Protein AF-T0Z7V3-F1 (afdb_monomer_lite)

Structure (mmCIF, N/CA/C/O backbone):
data_AF-T0Z7V3-F1
#
_entry.id   AF-T0Z7V3-F1
#
loop_
_atom_site.group_PDB
_atom_site.id
_atom_site.type_symbol
_atom_site.label_atom_id
_atom_site.label_alt_id
_atom_site.label_comp_id
_atom_site.label_asym_id
_atom_site.label_entity_id
_atom_site.label_seq_id
_atom_site.pdbx_PDB_ins_code
_atom_site.Cartn_x
_atom_site.Cartn_y
_atom_site.Cartn_z
_atom_site.occupancy
_atom_site.B_iso_or_equiv
_atom_site.auth_seq_id
_atom_site.auth_comp_id
_atom_site.auth_asym_id
_atom_site.auth_atom_id
_atom_site.pdbx_PDB_model_num
ATOM 1 N N . MET A 1 1 ? -11.007 -6.425 2.411 1.00 92.06 1 MET A N 1
ATOM 2 C CA . MET A 1 1 ? -9.749 -6.629 1.661 1.00 92.06 1 MET A CA 1
ATOM 3 C C . MET A 1 1 ? -9.746 -5.624 0.528 1.00 92.06 1 MET A C 1
ATOM 5 O O . MET A 1 1 ? -10.830 -5.329 0.039 1.00 92.06 1 MET A O 1
ATOM 9 N N . ALA A 1 2 ? -8.580 -5.107 0.157 1.00 97.38 2 ALA A N 1
ATOM 10 C CA . ALA A 1 2 ? -8.394 -4.330 -1.065 1.00 97.38 2 ALA A CA 1
ATOM 11 C C . ALA A 1 2 ? -7.627 -5.169 -2.093 1.00 97.38 2 ALA A C 1
ATOM 13 O O . ALA A 1 2 ? -6.862 -6.061 -1.714 1.00 97.38 2 ALA A O 1
ATOM 14 N N . VAL A 1 3 ? -7.849 -4.884 -3.370 1.00 98.25 3 VAL A N 1
ATOM 15 C CA . VAL A 1 3 ? -7.054 -5.419 -4.474 1.00 98.25 3 VAL A CA 1
ATOM 16 C C . VAL A 1 3 ? -6.371 -4.217 -5.111 1.00 98.25 3 VAL A C 1
ATOM 18 O O . VAL A 1 3 ? -7.070 -3.309 -5.554 1.00 98.25 3 VAL A O 1
ATOM 21 N N . ASP A 1 4 ? -5.039 -4.206 -5.072 1.00 98.38 4 ASP A N 1
ATOM 22 C CA . ASP A 1 4 ? -4.162 -3.088 -5.444 1.00 98.38 4 ASP A CA 1
ATOM 23 C C . ASP A 1 4 ? -4.348 -1.808 -4.590 1.00 98.38 4 ASP A C 1
ATOM 25 O O . ASP A 1 4 ? -5.206 -1.748 -3.699 1.00 98.38 4 ASP A O 1
ATOM 29 N N . SER A 1 5 ? -3.476 -0.804 -4.771 1.00 96.12 5 SER A N 1
ATOM 30 C CA . SER A 1 5 ? -3.382 0.357 -3.862 1.00 96.12 5 SER A CA 1
ATOM 31 C C . SER A 1 5 ? -3.185 1.742 -4.499 1.00 96.12 5 SER A C 1
ATOM 33 O O . SER A 1 5 ? -3.134 2.723 -3.757 1.00 96.12 5 SER A O 1
ATOM 35 N N . MET A 1 6 ? -3.214 1.845 -5.835 1.00 97.69 6 MET A N 1
ATOM 36 C CA . MET A 1 6 ? -3.037 3.064 -6.655 1.00 97.69 6 MET A CA 1
ATOM 37 C C . MET A 1 6 ? -1.585 3.534 -6.820 1.00 97.69 6 MET A C 1
ATOM 39 O O . MET A 1 6 ? -0.708 3.221 -6.020 1.00 97.69 6 MET A O 1
ATOM 43 N N . MET A 1 7 ? -1.337 4.333 -7.865 1.00 96.50 7 MET A N 1
ATOM 44 C CA . MET A 1 7 ? -0.016 4.900 -8.162 1.00 96.50 7 MET A CA 1
ATOM 45 C C . MET A 1 7 ? 0.327 6.115 -7.291 1.00 96.50 7 MET A C 1
ATOM 47 O O . MET A 1 7 ? 1.461 6.248 -6.830 1.00 96.50 7 MET A O 1
ATOM 51 N N . THR A 1 8 ? -0.628 7.037 -7.129 1.00 97.25 8 THR A N 1
ATOM 52 C CA . THR A 1 8 ? -0.384 8.362 -6.545 1.00 97.25 8 THR A CA 1
ATOM 53 C C . THR A 1 8 ? -0.828 8.433 -5.086 1.00 97.25 8 THR A C 1
ATOM 55 O O . THR A 1 8 ? -1.769 7.760 -4.662 1.00 97.25 8 THR A O 1
ATOM 58 N N . VAL A 1 9 ? -0.185 9.312 -4.311 1.00 97.94 9 VAL A N 1
ATOM 59 C CA . VAL A 1 9 ? -0.541 9.567 -2.904 1.00 97.94 9 VAL A CA 1
ATOM 60 C C . VAL A 1 9 ? -1.987 10.053 -2.766 1.00 97.94 9 VAL A C 1
ATOM 62 O O . VAL A 1 9 ? -2.703 9.620 -1.863 1.00 97.94 9 VAL A O 1
ATOM 65 N N . SER A 1 10 ? -2.443 10.945 -3.651 1.00 98.31 10 SER A N 1
ATOM 66 C CA . SER A 1 10 ? -3.810 11.476 -3.610 1.00 98.31 10 SER A CA 1
ATOM 67 C C . SER A 1 10 ? -4.854 10.388 -3.840 1.00 98.31 10 SER A C 1
ATOM 69 O O . SER A 1 10 ? -5.832 10.326 -3.088 1.00 98.31 10 SER A O 1
ATOM 71 N N . ASP A 1 11 ? -4.621 9.506 -4.813 1.00 98.44 11 ASP A N 1
ATOM 72 C CA . ASP A 1 11 ? -5.553 8.425 -5.139 1.00 98.44 11 ASP A CA 1
ATOM 73 C C . ASP A 1 11 ? -5.560 7.349 -4.054 1.00 98.44 11 ASP A C 1
ATOM 75 O O . ASP A 1 11 ? -6.624 6.873 -3.661 1.00 98.44 11 ASP A O 1
ATOM 79 N N . ALA A 1 12 ? -4.396 7.015 -3.492 1.00 98.44 12 ALA A N 1
ATOM 80 C CA . ALA A 1 12 ? -4.296 6.067 -2.388 1.00 98.44 12 ALA A CA 1
ATOM 81 C C . ALA A 1 12 ? -5.024 6.567 -1.125 1.00 98.44 12 ALA A C 1
ATOM 83 O O . ALA A 1 12 ? -5.726 5.804 -0.458 1.00 98.44 12 ALA A O 1
ATOM 84 N N . ARG A 1 13 ? -4.939 7.871 -0.822 1.00 98.44 13 ARG A N 1
ATOM 85 C CA . ARG A 1 13 ? -5.699 8.495 0.277 1.00 98.44 13 ARG A CA 1
ATOM 86 C C . ARG A 1 13 ? -7.202 8.513 0.016 1.00 98.44 13 ARG A C 1
ATOM 88 O O . ARG A 1 13 ? -7.986 8.364 0.952 1.00 98.44 13 ARG A O 1
ATOM 95 N N . GLU A 1 14 ? -7.624 8.698 -1.231 1.00 98.56 14 GLU A N 1
ATOM 96 C CA . GLU A 1 14 ? -9.035 8.577 -1.607 1.00 98.56 14 GLU A CA 1
ATOM 97 C C . GLU A 1 14 ? -9.528 7.133 -1.475 1.00 98.56 14 GLU A C 1
ATOM 99 O O . GLU A 1 14 ? -10.578 6.895 -0.875 1.00 98.56 14 GLU A O 1
ATOM 104 N N . LEU A 1 15 ? -8.744 6.157 -1.936 1.00 98.12 15 LEU A N 1
ATOM 105 C CA . LEU A 1 15 ? -9.032 4.738 -1.744 1.00 98.12 15 LEU A CA 1
ATOM 106 C C . LEU A 1 15 ? -9.147 4.389 -0.255 1.00 98.12 15 LEU A C 1
ATOM 108 O O . LEU A 1 15 ? -10.083 3.693 0.136 1.00 98.12 15 LEU A O 1
ATOM 112 N N . ARG A 1 16 ? -8.252 4.918 0.587 1.00 98.06 16 ARG A N 1
ATOM 113 C CA . ARG A 1 16 ? -8.313 4.769 2.044 1.00 98.06 16 ARG A CA 1
ATOM 114 C C . ARG A 1 16 ? -9.637 5.274 2.617 1.00 98.06 16 ARG A C 1
ATOM 116 O O . ARG A 1 16 ? -10.300 4.538 3.346 1.00 98.06 16 ARG A O 1
ATOM 123 N N . ARG A 1 17 ? -10.051 6.496 2.260 1.00 98.25 17 ARG A N 1
ATOM 124 C CA . ARG A 1 17 ? -11.336 7.069 2.702 1.00 98.25 17 ARG A CA 1
ATOM 125 C C . ARG A 1 17 ? -12.520 6.203 2.274 1.00 98.25 17 ARG A C 1
ATOM 127 O O . ARG A 1 17 ? -13.418 5.955 3.074 1.00 98.25 17 ARG A O 1
ATOM 134 N N . ARG A 1 18 ? -12.509 5.704 1.033 1.00 97.75 18 ARG A N 1
ATOM 135 C CA . ARG A 1 18 ? -13.553 4.802 0.520 1.00 97.75 18 ARG A CA 1
ATOM 136 C C . ARG A 1 18 ? -13.575 3.470 1.259 1.00 97.75 18 ARG A C 1
ATOM 138 O O . ARG A 1 18 ? -14.654 2.984 1.579 1.00 97.75 18 ARG A O 1
ATOM 145 N N . ALA A 1 19 ? -12.411 2.897 1.556 1.00 97.00 19 ALA A N 1
ATOM 146 C CA . ALA A 1 19 ? -12.304 1.665 2.329 1.00 97.00 19 ALA A CA 1
ATOM 147 C C . ALA A 1 19 ? -12.866 1.838 3.751 1.00 97.00 19 ALA A C 1
ATOM 149 O O . ALA A 1 19 ? -13.603 0.970 4.216 1.00 97.00 19 ALA A O 1
ATOM 150 N N . ASP A 1 20 ? -12.593 2.971 4.403 1.00 97.31 20 ASP A N 1
ATOM 151 C CA . ASP A 1 20 ? -13.154 3.291 5.722 1.00 97.31 20 ASP A CA 1
ATOM 152 C C . ASP A 1 20 ? -14.677 3.472 5.675 1.00 97.31 20 ASP A C 1
ATOM 154 O O . ASP A 1 20 ? -15.388 2.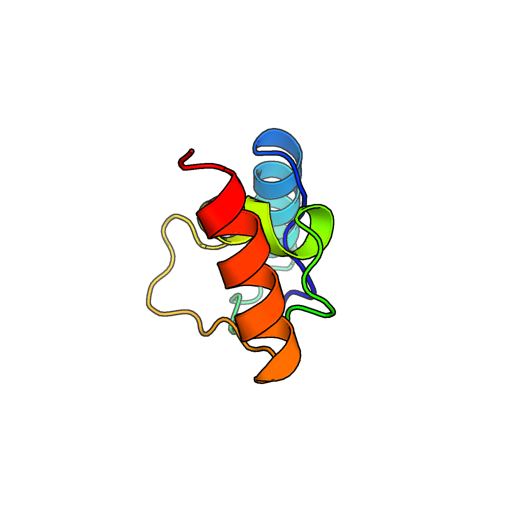968 6.546 1.00 97.31 20 ASP A O 1
ATOM 158 N N . ALA A 1 21 ? -15.199 4.109 4.621 1.00 98.12 21 ALA A N 1
ATOM 159 C CA . ALA A 1 21 ? -16.634 4.320 4.429 1.00 98.12 21 ALA A CA 1
ATOM 160 C C . ALA A 1 21 ? -17.442 3.017 4.259 1.00 98.12 21 ALA A C 1
ATOM 162 O O . ALA A 1 21 ? -18.644 3.006 4.511 1.00 98.12 21 ALA A O 1
ATOM 163 N N . VAL A 1 22 ? -16.801 1.900 3.887 1.00 97.38 22 VAL A N 1
ATOM 164 C CA . VAL A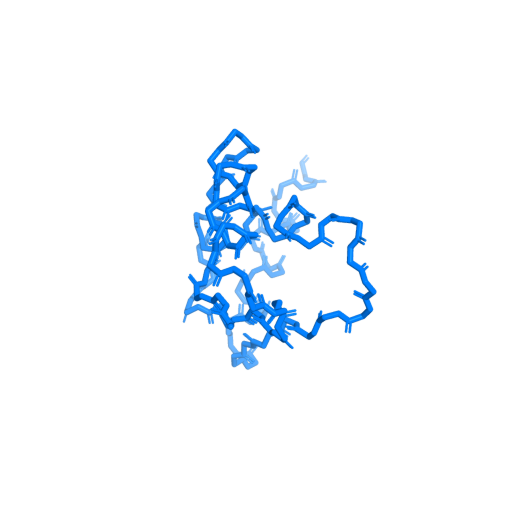 1 22 ? -17.445 0.570 3.855 1.00 97.38 22 VAL A CA 1
ATOM 165 C C . VAL A 1 22 ? -17.812 0.079 5.266 1.00 97.38 22 VAL A C 1
ATOM 167 O O . VAL A 1 22 ? -18.637 -0.825 5.407 1.00 97.38 22 VAL A O 1
ATOM 170 N N . GLY A 1 23 ? -17.212 0.641 6.323 1.00 96.81 23 GLY A N 1
ATOM 171 C CA . GLY A 1 23 ? -17.510 0.277 7.712 1.00 96.81 23 GLY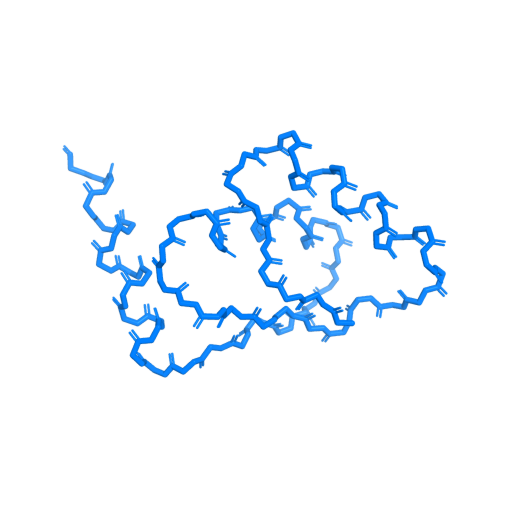 A CA 1
ATOM 172 C C . GLY A 1 23 ? -17.030 -1.125 8.101 1.00 96.81 23 GLY A C 1
ATOM 173 O O . GLY A 1 23 ? -17.518 -1.709 9.067 1.00 96.81 23 GLY A O 1
ATOM 174 N N . LYS A 1 24 ? -16.085 -1.695 7.341 1.00 96.31 24 LYS A N 1
ATOM 175 C CA . LYS A 1 24 ? -15.483 -3.008 7.606 1.00 96.31 24 LYS A CA 1
ATOM 176 C C . LYS A 1 24 ? -13.967 -2.877 7.719 1.00 96.31 24 LYS A C 1
ATOM 178 O O . LYS A 1 24 ? -13.364 -2.155 6.930 1.00 96.31 24 LYS A O 1
ATOM 183 N N . PRO A 1 25 ? -13.319 -3.619 8.632 1.00 95.62 25 PRO A N 1
ATOM 184 C CA . PRO A 1 25 ? -11.873 -3.548 8.782 1.00 95.62 25 PRO A CA 1
ATOM 185 C C . PRO A 1 25 ? -11.150 -4.022 7.512 1.00 95.62 25 PRO A C 1
ATOM 187 O O . PRO A 1 25 ? -11.478 -5.066 6.935 1.00 95.62 25 PRO A O 1
ATOM 190 N N . LEU A 1 26 ? -10.104 -3.298 7.109 1.00 97.50 26 LEU A N 1
ATOM 191 C CA . LEU A 1 26 ? -9.203 -3.728 6.044 1.00 97.50 26 LEU A CA 1
ATOM 192 C C . LEU A 1 26 ? -8.274 -4.836 6.567 1.00 97.50 26 LEU A C 1
ATOM 194 O O . LEU A 1 26 ? -7.345 -4.586 7.325 1.00 97.50 26 LEU A O 1
ATOM 198 N N . ARG A 1 27 ? -8.558 -6.087 6.189 1.00 97.50 27 ARG A N 1
ATOM 199 C CA . ARG A 1 27 ? -7.844 -7.275 6.702 1.00 97.50 27 ARG A CA 1
ATOM 200 C C . ARG A 1 27 ? -6.635 -7.716 5.879 1.00 97.50 27 ARG A C 1
ATOM 202 O O . ARG A 1 27 ? -5.862 -8.519 6.380 1.00 97.50 27 ARG A O 1
ATOM 209 N N . ALA A 1 28 ? -6.511 -7.254 4.637 1.00 98.38 28 ALA A N 1
ATOM 210 C CA . ALA A 1 28 ? -5.432 -7.609 3.716 1.00 98.38 28 ALA A CA 1
ATOM 211 C C . ALA A 1 28 ? -5.468 -6.709 2.470 1.00 98.38 28 ALA A C 1
ATOM 213 O O . ALA A 1 28 ? -6.537 -6.180 2.129 1.00 98.38 28 ALA A O 1
ATOM 214 N N . VAL A 1 29 ? -4.333 -6.629 1.774 1.00 98.56 29 VAL A N 1
ATOM 215 C CA . VAL A 1 29 ? -4.192 -6.094 0.411 1.00 98.56 29 VAL A CA 1
ATOM 216 C C . VAL A 1 29 ? -3.646 -7.209 -0.480 1.00 98.56 29 VAL A C 1
ATOM 218 O O . VAL A 1 29 ? -2.651 -7.836 -0.124 1.00 98.56 29 VAL A O 1
ATOM 221 N N . LEU A 1 30 ? -4.299 -7.487 -1.606 1.00 98.75 30 LEU A N 1
ATOM 222 C CA . LEU A 1 30 ? -3.803 -8.402 -2.638 1.00 98.75 30 LEU A CA 1
ATOM 223 C C . LEU A 1 30 ? -3.240 -7.580 -3.799 1.00 98.75 30 LEU A C 1
ATOM 225 O O . LEU A 1 30 ? -3.968 -6.747 -4.328 1.00 98.75 30 LEU A O 1
ATOM 229 N N . ILE A 1 31 ? -1.997 -7.832 -4.204 1.00 98.75 31 ILE A N 1
ATOM 230 C CA . ILE A 1 31 ? -1.383 -7.181 -5.368 1.00 98.75 31 ILE A CA 1
ATOM 231 C C . ILE A 1 31 ? -1.485 -8.101 -6.584 1.00 98.75 31 ILE A C 1
ATOM 233 O O . ILE A 1 31 ? -1.057 -9.260 -6.529 1.00 98.75 31 ILE A O 1
ATOM 237 N N . THR A 1 32 ? -2.055 -7.594 -7.676 1.00 98.38 32 THR A N 1
ATOM 238 C CA . THR A 1 32 ? -2.335 -8.387 -8.883 1.00 98.38 32 THR A CA 1
ATOM 239 C C . THR A 1 32 ? -1.091 -8.624 -9.733 1.00 98.38 32 THR A C 1
ATOM 241 O O . THR A 1 32 ? -0.855 -9.752 -10.170 1.00 98.38 32 THR A O 1
ATOM 244 N N . HIS A 1 33 ? -0.270 -7.592 -9.945 1.00 97.75 33 HIS A N 1
ATOM 245 C CA . HIS A 1 33 ? 1.008 -7.689 -10.648 1.00 97.75 33 HIS A CA 1
ATOM 246 C C . HIS A 1 33 ? 1.979 -6.564 -10.261 1.00 97.75 33 HIS A C 1
ATOM 248 O O . HIS A 1 33 ? 1.648 -5.680 -9.482 1.00 97.75 33 HIS A O 1
ATOM 254 N N . GLY A 1 34 ? 3.215 -6.640 -10.762 1.00 97.12 34 GLY A N 1
ATOM 255 C CA . GLY A 1 34 ? 4.332 -5.840 -10.256 1.00 97.12 34 GLY A CA 1
ATOM 256 C C . GLY A 1 34 ? 4.457 -4.417 -10.798 1.00 97.12 34 GLY A C 1
ATOM 257 O O . GLY A 1 34 ? 5.489 -3.809 -10.546 1.00 97.12 34 GLY A O 1
ATOM 258 N N . HIS A 1 35 ? 3.495 -3.885 -11.559 1.00 97.44 35 HIS A N 1
ATOM 259 C CA . HIS A 1 35 ? 3.602 -2.504 -12.037 1.00 97.44 35 HIS A CA 1
ATOM 260 C C . HIS A 1 35 ? 3.291 -1.491 -10.913 1.00 97.44 35 HIS A C 1
ATOM 262 O O . HIS A 1 35 ? 2.412 -1.751 -10.087 1.00 97.44 35 HIS A O 1
ATOM 268 N N . PRO A 1 36 ? 3.996 -0.340 -10.849 1.00 96.94 36 PRO A N 1
ATOM 269 C CA . PRO A 1 36 ? 3.877 0.632 -9.753 1.00 96.94 36 PRO A CA 1
ATOM 270 C C . PRO A 1 36 ? 2.469 1.155 -9.471 1.00 96.94 36 PRO A C 1
ATOM 272 O O . PRO A 1 36 ? 2.145 1.473 -8.328 1.00 96.94 36 PRO A O 1
ATOM 275 N N . ASP A 1 37 ? 1.616 1.227 -10.486 1.00 97.06 37 ASP A N 1
ATOM 276 C CA . ASP A 1 37 ? 0.220 1.640 -10.362 1.00 97.06 37 ASP A CA 1
ATOM 277 C C . ASP A 1 37 ? -0.644 0.682 -9.528 1.00 97.06 37 ASP A C 1
ATOM 279 O O . ASP A 1 37 ? -1.708 1.078 -9.049 1.00 97.06 37 ASP A O 1
ATOM 283 N N . HIS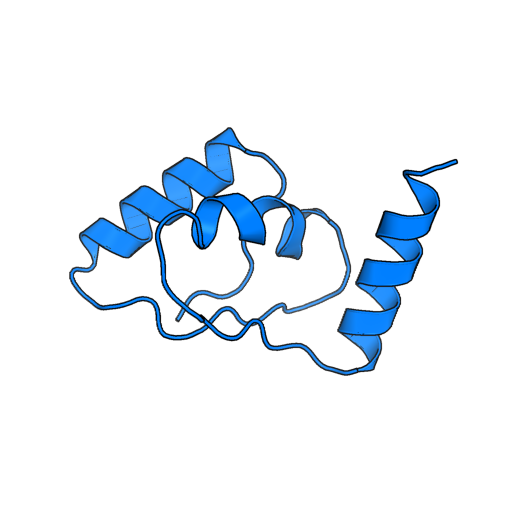 A 1 38 ? -0.142 -0.524 -9.248 1.00 98.12 38 HIS A N 1
ATOM 284 C CA . HIS A 1 38 ? -0.821 -1.528 -8.434 1.00 98.12 38 HIS A CA 1
ATOM 285 C C . HIS A 1 38 ? -0.385 -1.546 -6.964 1.00 98.12 38 HIS A C 1
ATOM 287 O O . HIS A 1 38 ? -1.159 -2.000 -6.120 1.00 98.12 38 HIS A O 1
ATOM 293 N N . TYR A 1 39 ? 0.813 -1.052 -6.622 1.00 97.94 39 TYR A N 1
ATOM 294 C CA . TYR A 1 39 ? 1.361 -1.208 -5.265 1.00 97.94 39 TYR A CA 1
ATOM 295 C C . TYR A 1 39 ? 1.951 0.055 -4.620 1.00 97.94 39 TYR A C 1
ATOM 297 O O . TYR A 1 39 ? 2.112 0.057 -3.395 1.00 97.94 39 TYR A O 1
ATOM 305 N N . ASN A 1 40 ? 2.264 1.121 -5.367 1.00 97.06 40 ASN A N 1
ATOM 306 C CA . ASN A 1 40 ? 2.946 2.298 -4.805 1.00 97.06 40 ASN A CA 1
ATOM 307 C C . ASN A 1 40 ? 2.165 2.944 -3.646 1.00 97.06 40 ASN A C 1
ATOM 309 O O . ASN A 1 40 ? 2.747 3.382 -2.655 1.00 97.06 40 ASN A O 1
ATOM 313 N N . GLY A 1 41 ? 0.837 2.980 -3.740 1.00 97.69 41 GLY A N 1
ATOM 314 C CA . GLY A 1 41 ? -0.047 3.577 -2.744 1.00 97.69 41 GLY A CA 1
ATOM 315 C C . GLY A 1 41 ? -0.262 2.730 -1.488 1.00 97.69 41 GLY A C 1
ATOM 316 O O . GLY A 1 41 ? -0.997 3.141 -0.589 1.00 97.69 41 GLY A O 1
ATOM 317 N N . THR A 1 42 ? 0.370 1.554 -1.379 1.00 97.75 42 THR A N 1
ATOM 318 C CA . THR A 1 42 ? 0.119 0.601 -0.282 1.00 97.75 42 THR A CA 1
ATOM 319 C C . THR A 1 42 ? 0.420 1.215 1.082 1.00 97.75 42 THR A C 1
ATOM 321 O O . THR A 1 42 ? -0.331 0.988 2.030 1.00 97.75 42 THR A O 1
ATOM 324 N N . GLY A 1 43 ? 1.468 2.038 1.184 1.00 97.19 43 GLY A N 1
ATOM 325 C CA . GLY A 1 43 ? 1.806 2.738 2.426 1.00 97.19 43 GLY A CA 1
ATOM 326 C C . GLY A 1 43 ? 0.696 3.682 2.898 1.00 97.19 43 GLY A C 1
ATOM 327 O O . GLY A 1 43 ? 0.311 3.646 4.063 1.00 97.19 43 GLY A O 1
ATOM 328 N N . GLU A 1 44 ? 0.120 4.471 1.990 1.00 98.19 44 GLU A N 1
ATOM 329 C CA . GLU A 1 44 ? -0.978 5.399 2.299 1.00 98.19 44 GLU A CA 1
ATOM 330 C C . GLU A 1 44 ? -2.284 4.654 2.616 1.00 98.19 44 GLU A C 1
ATOM 332 O O . GLU A 1 44 ? -2.998 5.016 3.552 1.00 98.19 44 GLU A O 1
ATOM 337 N N . LEU A 1 45 ? -2.574 3.562 1.898 1.00 98.19 45 LEU A N 1
ATOM 338 C CA . LEU A 1 45 ? -3.748 2.722 2.156 1.00 98.19 45 LEU A CA 1
ATOM 339 C C . LEU A 1 45 ? -3.715 2.081 3.557 1.00 98.19 45 LEU A C 1
ATOM 341 O O . LEU A 1 45 ? -4.755 1.941 4.213 1.00 98.19 45 LEU A O 1
ATOM 345 N N . LEU A 1 46 ? -2.524 1.692 4.020 1.00 98.00 46 LEU A N 1
ATOM 346 C CA . LEU A 1 46 ? -2.310 1.036 5.313 1.00 98.00 46 LEU A CA 1
ATOM 347 C C . LEU A 1 46 ? -1.953 2.002 6.449 1.00 98.00 46 LEU A C 1
ATOM 349 O O . LEU A 1 46 ? -1.806 1.561 7.590 1.00 98.00 46 LEU A O 1
ATOM 353 N N . ASN A 1 47 ? -1.840 3.300 6.170 1.00 97.19 47 ASN A N 1
ATOM 354 C CA . ASN A 1 47 ? -1.443 4.289 7.162 1.00 97.19 47 ASN A CA 1
ATOM 355 C C . ASN A 1 47 ? -2.379 4.276 8.386 1.00 97.19 47 ASN A C 1
ATOM 357 O O . ASN A 1 47 ? -3.605 4.247 8.257 1.00 97.19 47 ASN A O 1
ATOM 361 N N . GLY A 1 48 ? -1.792 4.275 9.585 1.00 96.06 48 GLY A N 1
ATOM 362 C CA . GLY A 1 48 ? -2.523 4.213 10.855 1.00 96.06 48 GLY A CA 1
ATOM 363 C C . GLY A 1 48 ? -3.167 2.858 11.181 1.00 96.06 48 GLY A C 1
ATOM 364 O O . GLY A 1 48 ? -3.801 2.735 12.228 1.00 96.06 48 GLY A O 1
ATOM 365 N N . LEU A 1 49 ? -3.015 1.834 10.333 1.00 95.44 49 LEU A N 1
ATOM 366 C CA . LEU A 1 49 ? -3.431 0.470 10.660 1.00 95.44 49 LEU A CA 1
ATOM 367 C C . LEU A 1 49 ? -2.324 -0.293 11.393 1.00 95.44 49 LEU A C 1
ATOM 369 O O . LEU A 1 49 ? -1.136 -0.011 11.258 1.00 95.44 49 LEU A O 1
ATOM 373 N N . GLY A 1 50 ? -2.728 -1.315 12.151 1.00 93.19 50 GLY A N 1
ATOM 374 C CA . GLY A 1 50 ? -1.803 -2.326 12.661 1.00 93.19 50 GLY A CA 1
ATOM 375 C C . GLY A 1 50 ? -1.235 -3.209 11.540 1.00 93.19 50 GLY A C 1
ATOM 376 O O . GLY A 1 50 ? -1.320 -2.892 10.357 1.00 93.19 50 GLY A O 1
ATOM 377 N N . LYS A 1 51 ? -0.685 -4.374 11.900 1.00 94.50 51 LYS A N 1
ATOM 378 C CA . LYS A 1 51 ? -0.151 -5.330 10.915 1.00 94.50 51 LYS A CA 1
ATOM 379 C C . LYS A 1 51 ? -1.262 -5.859 9.996 1.00 94.50 51 LYS A C 1
ATOM 381 O O . LYS A 1 51 ? -1.997 -6.771 10.372 1.00 94.50 51 LYS A O 1
ATOM 386 N N . VAL A 1 52 ? -1.352 -5.303 8.789 1.00 97.88 52 VAL A N 1
ATOM 387 C CA . VAL A 1 52 ? -2.213 -5.780 7.701 1.00 97.88 52 VAL A CA 1
ATOM 388 C C . VAL A 1 52 ? -1.335 -6.474 6.657 1.00 97.88 52 VAL A C 1
ATOM 390 O O . VAL A 1 52 ? -0.396 -5.855 6.160 1.00 97.88 52 VAL A O 1
ATOM 393 N N . PRO A 1 53 ? -1.593 -7.749 6.321 1.00 98.19 53 PRO A N 1
ATOM 394 C CA . PRO A 1 53 ? -0.796 -8.463 5.335 1.00 98.19 53 PRO A CA 1
ATOM 395 C C . PRO A 1 53 ? -0.986 -7.887 3.926 1.00 98.19 53 PRO A C 1
ATOM 397 O O . PRO A 1 53 ? -2.115 -7.665 3.476 1.00 98.19 53 PRO A O 1
ATOM 400 N N . VAL A 1 54 ? 0.133 -7.719 3.223 1.00 98.31 54 VAL A N 1
ATOM 401 C CA . VAL A 1 54 ? 0.192 -7.497 1.775 1.00 98.31 54 VAL A CA 1
ATOM 402 C C . VAL A 1 54 ? 0.563 -8.829 1.136 1.00 98.31 54 VAL A C 1
ATOM 404 O O . VAL A 1 54 ? 1.567 -9.440 1.498 1.00 98.31 54 VAL A O 1
ATOM 407 N N . ILE A 1 55 ? -0.290 -9.316 0.243 1.00 98.62 55 ILE A N 1
ATOM 408 C CA . ILE A 1 55 ? -0.212 -10.657 -0.331 1.00 98.62 55 ILE A CA 1
ATOM 409 C C . ILE A 1 55 ? 0.046 -10.517 -1.828 1.00 98.62 55 ILE A C 1
ATOM 411 O O . ILE A 1 55 ? -0.639 -9.766 -2.517 1.00 98.62 55 ILE A O 1
ATOM 415 N N . ALA A 1 56 ? 1.018 -11.269 -2.330 1.00 98.56 56 ALA A N 1
ATOM 416 C CA . ALA A 1 56 ? 1.351 -11.356 -3.743 1.00 98.56 56 ALA A CA 1
ATOM 417 C C . ALA A 1 56 ? 1.944 -12.739 -4.039 1.00 98.56 56 ALA A C 1
ATOM 419 O O . ALA A 1 56 ? 2.414 -13.434 -3.133 1.00 98.56 56 ALA A O 1
ATOM 420 N N . THR A 1 57 ? 1.961 -13.149 -5.309 1.00 98.69 57 THR A N 1
ATOM 421 C CA . THR A 1 57 ? 2.780 -14.307 -5.697 1.00 98.69 57 THR A CA 1
ATOM 422 C C . THR A 1 57 ? 4.265 -13.947 -5.603 1.00 98.69 57 THR A C 1
ATOM 424 O O . THR A 1 57 ? 4.642 -12.784 -5.755 1.00 98.69 57 THR A O 1
ATOM 427 N N . ALA A 1 58 ? 5.137 -14.942 -5.431 1.00 98.50 58 ALA A N 1
ATOM 428 C CA . ALA A 1 58 ? 6.582 -14.703 -5.360 1.00 98.50 58 ALA A CA 1
ATOM 429 C C . ALA A 1 58 ? 7.153 -14.037 -6.632 1.00 98.50 58 ALA A C 1
ATOM 431 O O . ALA A 1 58 ? 8.145 -13.316 -6.561 1.00 98.50 58 ALA A O 1
ATOM 432 N N . ASN A 1 59 ? 6.538 -14.266 -7.799 1.00 98.31 59 ASN A N 1
ATOM 433 C CA . ASN A 1 59 ? 6.925 -13.590 -9.042 1.00 98.31 59 ASN A CA 1
ATOM 434 C C . ASN A 1 59 ? 6.561 -12.102 -9.021 1.00 98.31 59 ASN A C 1
ATOM 436 O O . ASN A 1 59 ? 7.355 -11.283 -9.475 1.00 98.31 59 ASN A O 1
ATOM 440 N N . VAL A 1 60 ? 5.394 -11.757 -8.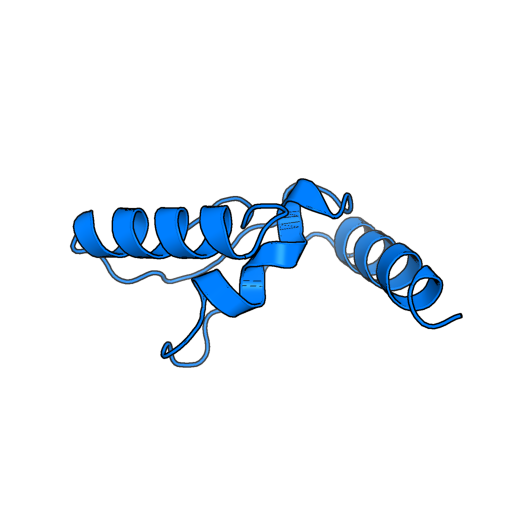475 1.00 98.50 60 VAL A N 1
ATOM 441 C CA . VAL A 1 60 ? 4.948 -10.365 -8.349 1.00 98.50 60 VAL A CA 1
ATOM 442 C C . VAL A 1 60 ? 5.805 -9.611 -7.332 1.00 98.50 60 VAL A C 1
ATOM 444 O O . VAL A 1 60 ? 6.283 -8.531 -7.658 1.00 98.50 60 VAL A O 1
ATOM 447 N N . ASP A 1 61 ? 6.107 -10.200 -6.168 1.00 98.25 61 ASP A N 1
ATOM 448 C CA . ASP A 1 61 ? 7.034 -9.604 -5.186 1.00 98.25 61 ASP A CA 1
ATOM 449 C C . ASP A 1 61 ? 8.415 -9.316 -5.795 1.00 98.25 61 ASP A C 1
ATOM 451 O O . ASP A 1 61 ? 8.925 -8.202 -5.685 1.00 98.25 61 ASP A O 1
ATOM 455 N N . ARG A 1 62 ? 8.987 -10.273 -6.539 1.00 98.25 62 ARG A N 1
ATOM 456 C CA . ARG A 1 62 ? 10.254 -10.050 -7.252 1.00 98.25 62 ARG A CA 1
ATOM 457 C C . ARG A 1 62 ? 10.175 -8.934 -8.292 1.00 98.25 62 ARG A C 1
ATOM 459 O O . ARG A 1 62 ? 11.161 -8.224 -8.470 1.00 98.25 62 ARG A O 1
ATOM 466 N N . ALA A 1 63 ? 9.056 -8.809 -9.003 1.00 97.75 63 ALA A N 1
ATOM 467 C CA . ALA A 1 63 ? 8.873 -7.761 -10.002 1.00 97.75 63 ALA A CA 1
ATOM 468 C C . ALA A 1 63 ? 8.809 -6.371 -9.352 1.00 97.75 63 ALA A C 1
ATOM 470 O O . ALA A 1 63 ? 9.521 -5.477 -9.802 1.00 97.75 63 ALA A O 1
ATOM 471 N N . MET A 1 64 ? 8.046 -6.224 -8.260 1.00 97.62 64 MET A N 1
ATOM 472 C CA . MET A 1 64 ? 7.969 -4.972 -7.493 1.00 97.62 64 MET A CA 1
ATOM 473 C C . MET A 1 64 ? 9.354 -4.541 -6.999 1.00 97.62 64 MET A C 1
ATOM 475 O O . MET A 1 64 ? 9.773 -3.422 -7.268 1.00 97.62 64 MET A O 1
ATOM 479 N N . ARG A 1 65 ? 10.112 -5.458 -6.375 1.00 96.50 65 ARG A N 1
ATOM 480 C CA . ARG A 1 65 ? 11.472 -5.170 -5.881 1.00 96.50 65 ARG A CA 1
ATOM 481 C C . ARG A 1 65 ? 12.403 -4.685 -6.985 1.00 96.50 65 ARG A C 1
ATOM 483 O O . ARG A 1 65 ? 13.042 -3.662 -6.822 1.00 96.50 65 ARG A O 1
ATOM 490 N N . ARG A 1 66 ? 12.428 -5.364 -8.139 1.00 96.56 66 ARG A N 1
ATOM 491 C CA . ARG A 1 66 ? 13.267 -4.947 -9.279 1.00 96.56 66 ARG A CA 1
ATOM 492 C C . ARG A 1 66 ? 12.932 -3.543 -9.778 1.00 96.56 66 ARG A C 1
ATOM 494 O O . ARG A 1 66 ? 13.833 -2.827 -10.197 1.00 96.56 66 ARG A O 1
ATOM 501 N N . ILE A 1 67 ? 11.648 -3.190 -9.799 1.00 94.75 67 ILE A N 1
ATOM 502 C CA . ILE A 1 67 ? 11.193 -1.875 -10.257 1.00 94.75 67 ILE A CA 1
ATOM 503 C C . ILE A 1 67 ? 11.505 -0.797 -9.218 1.00 94.75 67 ILE A C 1
ATOM 505 O O . ILE A 1 67 ? 11.890 0.302 -9.604 1.00 94.75 67 ILE A O 1
ATOM 509 N N . ASP A 1 68 ? 11.371 -1.096 -7.927 1.00 92.31 68 ASP A N 1
ATOM 510 C CA . ASP A 1 68 ? 11.733 -0.164 -6.856 1.00 92.31 68 ASP A CA 1
ATOM 511 C C . ASP A 1 68 ? 13.246 0.043 -6.755 1.00 92.31 68 ASP A C 1
ATOM 513 O O . ASP A 1 68 ? 13.683 1.187 -6.716 1.00 92.31 68 ASP A O 1
ATOM 517 N N . ASP A 1 69 ? 14.049 -1.021 -6.830 1.00 92.00 69 ASP A N 1
ATOM 518 C CA . ASP A 1 69 ? 15.515 -0.932 -6.827 1.00 92.00 69 ASP A CA 1
ATOM 519 C C . ASP A 1 69 ? 16.026 -0.035 -7.972 1.00 92.00 69 ASP A C 1
ATOM 521 O O . ASP A 1 69 ? 17.012 0.681 -7.821 1.00 92.00 69 ASP A O 1
ATOM 525 N N . ALA A 1 70 ? 15.332 -0.030 -9.117 1.00 89.56 70 ALA A N 1
ATOM 526 C CA . ALA A 1 70 ? 15.663 0.816 -10.262 1.00 89.56 70 ALA A CA 1
ATOM 527 C C . ALA A 1 70 ? 15.356 2.314 -10.055 1.00 89.56 70 ALA A C 1
ATOM 529 O O . ALA A 1 70 ? 15.825 3.128 -10.846 1.00 89.56 70 ALA A O 1
ATOM 530 N N . LYS A 1 71 ? 14.569 2.685 -9.033 1.00 82.38 71 LYS A N 1
ATOM 531 C CA . LYS A 1 71 ? 14.272 4.087 -8.676 1.00 82.38 71 LYS A CA 1
ATOM 532 C C . LYS A 1 71 ? 15.329 4.701 -7.754 1.00 82.38 71 LYS A C 1
ATOM 534 O O . LYS A 1 71 ? 15.365 5.918 -7.620 1.00 82.38 71 LYS A O 1
ATOM 539 N N . GLU A 1 72 ? 16.152 3.869 -7.120 1.00 80.88 72 GLU A N 1
ATOM 540 C CA . GLU A 1 72 ? 17.172 4.270 -6.140 1.00 80.88 72 GLU A CA 1
ATOM 541 C C . GLU A 1 72 ? 18.558 4.509 -6.782 1.00 80.88 72 GLU A C 1
ATOM 543 O O . GLU A 1 72 ? 19.567 4.594 -6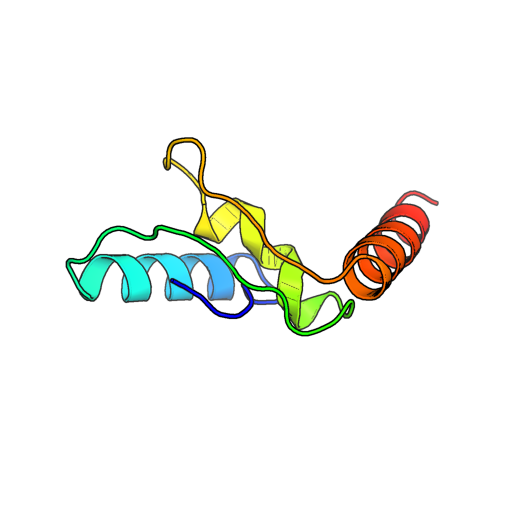.078 1.00 80.88 72 GLU A O 1
ATOM 548 N N . ILE A 1 73 ? 18.613 4.593 -8.118 1.00 68.19 73 ILE A N 1
ATOM 549 C CA . ILE A 1 73 ? 19.813 4.827 -8.942 1.00 68.19 73 ILE A CA 1
ATOM 550 C C . ILE A 1 73 ? 19.778 6.252 -9.498 1.00 68.19 73 ILE A C 1
ATOM 552 O O . ILE A 1 73 ? 20.836 6.921 -9.462 1.00 68.19 73 ILE A O 1
#

Secondary structure (DSSP, 8-state):
-EE---SSHHHHHHHHHHHHHTTS----EE--SSSHHHHTTHHHHHTT-SS--EE--HHHHHHHHHHHHTT--

pLDDT: mean 96.38, std 4.53, range [68.19, 98.75]

InterPro domains:
  IPR001279 Metallo-beta-lactamase [PF12706] (19-66)
  IPR036866 Ribonuclease Z/Hydroxyacylglutathione hydrolase-like [G3DSA:3.60.15.10] (1-72)
  IPR036866 Ribonuclease Z/Hydroxyacylglutathione hydrolase-like [SSF56281] (3-66)

Organism: NCBI:txid410659

Radius of gyration: 12.24 Å; chains: 1; bounding box: 37×26×25 Å

Sequence (73 aa):
MAVDSMMTVSDARELRRRADAVGKPLRAVLITHGHPDHYNGTGELLNGLGKVPVIATANVDRAMRRIDDAKEI

Foldseek 3Di:
DAEFQAQDQVVNLVVLVVVVVVVDDQQEYEFPAQDNGRYVSVCNNCPPHDDHYYDYPPRRVVSNVVVVVVVVD